Protein AF-A0A660UAS7-F1 (afdb_monomer_lite)

Secondary structure (DSSP, 8-state):
-----EEETTEEESSS-EEPSSGGGSSHHHHHHHHHTT-SEEPPPPS-TT-

Structure (mmCIF, N/CA/C/O backbone):
data_AF-A0A660UAS7-F1
#
_entry.id   AF-A0A660UAS7-F1
#
loop_
_atom_site.group_PDB
_atom_site.id
_atom_site.type_symbol
_atom_site.label_atom_id
_atom_site.label_alt_id
_atom_site.label_comp_id
_atom_site.label_asym_id
_atom_site.label_entity_id
_atom_site.label_seq_id
_atom_site.pdbx_PDB_ins_code
_atom_site.Cartn_x
_atom_site.Cartn_y
_atom_site.Cartn_z
_atom_site.occupancy
_atom_site.B_iso_or_equiv
_atom_site.auth_seq_id
_atom_site.auth_comp_id
_atom_site.auth_asym_id
_atom_site.auth_atom_id
_atom_site.pdbx_PDB_model_num
ATOM 1 N N . MET A 1 1 ? 3.024 1.825 -26.652 1.00 75.81 1 MET A N 1
ATOM 2 C CA . MET A 1 1 ? 2.606 2.162 -25.273 1.00 75.81 1 MET A CA 1
ATOM 3 C C . MET A 1 1 ? 3.613 1.514 -24.332 1.00 75.81 1 MET A C 1
ATOM 5 O O . MET A 1 1 ? 4.101 0.449 -24.687 1.00 75.81 1 MET A O 1
ATOM 9 N N . ALA A 1 2 ? 4.012 2.172 -23.242 1.00 91.56 2 ALA A N 1
ATOM 10 C CA . ALA A 1 2 ? 5.054 1.646 -22.355 1.00 91.56 2 ALA A CA 1
ATOM 11 C C . ALA A 1 2 ? 4.503 0.531 -21.452 1.00 91.56 2 ALA A C 1
ATOM 13 O O . ALA A 1 2 ? 3.368 0.633 -20.987 1.00 91.56 2 ALA A O 1
ATOM 14 N N . ASP A 1 3 ? 5.305 -0.506 -21.207 1.00 95.62 3 ASP A N 1
ATOM 15 C CA . ASP A 1 3 ? 5.053 -1.459 -20.126 1.00 95.62 3 ASP A CA 1
ATOM 16 C C . ASP A 1 3 ? 5.356 -0.760 -18.795 1.00 95.62 3 ASP A C 1
ATOM 18 O O . ASP A 1 3 ? 6.450 -0.229 -18.603 1.00 95.62 3 ASP A O 1
ATOM 22 N N . LEU A 1 4 ? 4.359 -0.707 -17.913 1.00 96.44 4 LEU A N 1
ATOM 23 C CA . LEU A 1 4 ? 4.475 -0.090 -16.593 1.00 96.44 4 LEU A CA 1
ATOM 24 C C . LEU A 1 4 ? 4.708 -1.123 -15.488 1.00 96.44 4 LEU A C 1
ATOM 26 O O . LEU A 1 4 ? 4.857 -0.738 -14.330 1.00 96.44 4 LEU A O 1
ATOM 30 N N . SER A 1 5 ? 4.724 -2.418 -15.806 1.00 96.94 5 SER A N 1
ATOM 31 C CA . SER A 1 5 ? 4.925 -3.454 -14.799 1.00 96.94 5 SER A CA 1
ATOM 32 C C . SER A 1 5 ? 6.291 -3.326 -14.118 1.00 96.94 5 SER A C 1
ATOM 34 O O . SER A 1 5 ? 7.282 -2.920 -14.725 1.00 96.94 5 SER A O 1
ATOM 36 N N . THR A 1 6 ? 6.332 -3.633 -12.823 1.00 97.06 6 THR A N 1
ATOM 37 C CA . THR 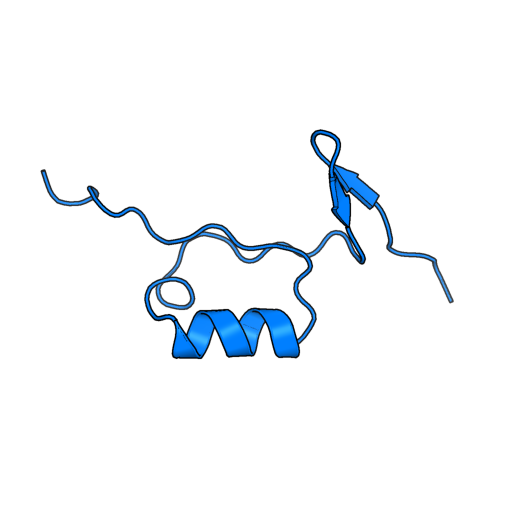A 1 6 ? 7.528 -3.451 -11.992 1.00 97.06 6 THR A CA 1
ATOM 38 C C . THR A 1 6 ? 7.664 -4.576 -10.974 1.00 97.06 6 THR A C 1
ATOM 40 O O . THR A 1 6 ? 6.669 -5.182 -10.576 1.00 97.06 6 THR A O 1
ATOM 43 N N . ASP A 1 7 ? 8.895 -4.851 -10.553 1.00 97.69 7 ASP A N 1
ATOM 44 C CA . ASP A 1 7 ? 9.194 -5.751 -9.444 1.00 97.69 7 ASP A CA 1
ATOM 45 C C . ASP A 1 7 ? 9.536 -4.921 -8.206 1.00 97.69 7 ASP A C 1
ATOM 47 O O . ASP A 1 7 ? 10.464 -4.110 -8.216 1.00 97.69 7 ASP A O 1
ATOM 51 N N . TYR A 1 8 ? 8.789 -5.127 -7.125 1.00 95.94 8 TYR A N 1
ATOM 52 C CA . TYR A 1 8 ? 8.985 -4.413 -5.868 1.00 95.94 8 TYR A CA 1
ATOM 53 C C . TYR A 1 8 ? 8.958 -5.391 -4.699 1.00 95.94 8 TYR A C 1
ATOM 55 O O . TYR A 1 8 ? 7.965 -6.076 -4.481 1.00 95.94 8 TYR A O 1
ATOM 63 N N . LEU A 1 9 ? 10.063 -5.474 -3.951 1.00 96.00 9 LEU A N 1
ATOM 64 C CA . LEU A 1 9 ? 10.215 -6.385 -2.805 1.00 96.00 9 LEU A CA 1
ATOM 65 C C . LEU A 1 9 ? 9.870 -7.856 -3.131 1.00 96.00 9 LEU A C 1
ATOM 67 O O . LEU A 1 9 ? 9.327 -8.574 -2.297 1.00 96.00 9 LEU A O 1
ATOM 71 N N . GLY A 1 10 ? 10.172 -8.308 -4.353 1.00 96.44 10 GLY A N 1
ATOM 72 C CA . GLY A 1 10 ? 9.855 -9.664 -4.822 1.00 96.44 10 GLY A CA 1
ATOM 73 C C . GLY A 1 10 ? 8.413 -9.861 -5.307 1.00 96.44 10 GLY A C 1
ATOM 74 O O . GLY A 1 10 ? 8.047 -10.975 -5.673 1.00 96.44 10 GLY A O 1
ATOM 75 N N . LEU A 1 11 ? 7.599 -8.802 -5.336 1.00 96.62 11 LEU A N 1
ATOM 76 C CA . LEU A 1 11 ? 6.248 -8.807 -5.892 1.00 96.62 11 LEU A CA 1
ATOM 77 C C . LEU A 1 11 ? 6.258 -8.255 -7.315 1.00 96.62 11 LEU A C 1
ATOM 79 O O . LEU A 1 11 ? 6.782 -7.166 -7.556 1.00 96.62 11 LEU A O 1
ATOM 83 N N . ARG A 1 12 ? 5.600 -8.964 -8.236 1.00 97.31 12 ARG A N 1
ATOM 84 C CA . ARG A 1 12 ? 5.333 -8.459 -9.584 1.00 97.31 12 ARG A CA 1
ATOM 85 C C . ARG A 1 12 ? 4.061 -7.614 -9.571 1.00 97.31 12 ARG A C 1
ATOM 87 O O . ARG A 1 12 ? 2.978 -8.122 -9.283 1.00 97.31 12 ARG A O 1
ATOM 94 N N . LEU A 1 13 ? 4.187 -6.335 -9.905 1.00 97.56 13 LEU A N 1
ATOM 95 C CA . LEU A 1 13 ? 3.099 -5.360 -9.920 1.00 97.56 13 LEU A CA 1
ATOM 96 C C . LEU A 1 13 ? 2.722 -4.984 -11.355 1.00 97.56 13 LEU A C 1
ATOM 98 O O . LEU A 1 13 ? 3.586 -4.826 -12.217 1.00 97.56 13 LEU A O 1
ATOM 102 N N . LYS A 1 14 ? 1.420 -4.792 -11.608 1.00 96.50 14 LYS A N 1
ATOM 103 C CA . LYS A 1 14 ? 0.893 -4.392 -12.929 1.00 96.50 14 LYS A CA 1
ATOM 104 C C . LYS A 1 14 ? 1.308 -2.974 -13.349 1.00 96.50 14 LYS A C 1
ATOM 106 O O . LYS A 1 14 ? 1.309 -2.667 -14.535 1.00 96.50 14 LYS A O 1
ATOM 111 N N . ASN A 1 15 ? 1.622 -2.113 -12.381 1.00 97.38 15 ASN A N 1
ATOM 112 C CA . ASN A 1 15 ? 2.093 -0.740 -12.560 1.00 97.38 15 ASN A CA 1
ATOM 113 C C . ASN A 1 15 ? 2.782 -0.252 -11.259 1.00 97.38 15 ASN A C 1
ATOM 115 O O . ASN A 1 15 ? 2.672 -0.940 -10.241 1.00 97.38 15 ASN A O 1
ATOM 119 N N . PRO A 1 16 ? 3.479 0.902 -11.239 1.00 96.81 16 PRO A N 1
ATOM 120 C CA . PRO A 1 16 ? 4.169 1.385 -10.041 1.00 96.81 16 PRO A CA 1
ATOM 121 C C . PRO A 1 16 ? 3.269 2.205 -9.094 1.00 96.81 16 PRO A C 1
ATOM 123 O O . PRO A 1 16 ? 3.778 2.854 -8.182 1.00 96.81 16 PRO A O 1
ATOM 126 N N . VAL A 1 17 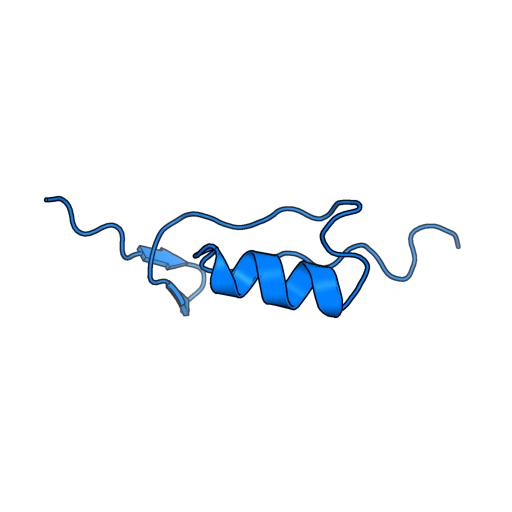? 1.948 2.238 -9.308 1.00 97.19 17 VAL A N 1
ATOM 127 C CA . VAL A 1 17 ? 1.019 3.059 -8.518 1.00 97.19 17 VAL A CA 1
ATOM 128 C C . VAL A 1 17 ? 0.588 2.299 -7.265 1.00 97.19 17 VAL A C 1
ATOM 130 O O . VAL A 1 17 ? -0.061 1.254 -7.344 1.00 97.19 17 VAL A O 1
ATOM 133 N N . ILE A 1 18 ? 0.916 2.860 -6.102 1.00 97.00 18 ILE A N 1
ATOM 134 C CA . ILE A 1 18 ? 0.548 2.330 -4.786 1.00 97.00 18 ILE A CA 1
ATOM 135 C C . ILE A 1 18 ? -0.222 3.409 -4.022 1.00 97.00 18 ILE A C 1
ATOM 137 O O . ILE A 1 18 ? 0.255 4.537 -3.898 1.00 97.00 18 ILE A O 1
ATOM 141 N N . ALA A 1 19 ? -1.403 3.075 -3.497 1.00 96.69 19 ALA A N 1
ATOM 142 C CA . ALA A 1 19 ? -2.163 3.995 -2.651 1.00 96.69 19 ALA A CA 1
ATOM 143 C C . ALA A 1 19 ? -1.579 4.023 -1.228 1.00 96.69 19 ALA A C 1
ATOM 145 O O . ALA A 1 19 ? -1.510 2.995 -0.556 1.00 96.69 19 ALA A O 1
ATOM 146 N N . GLY A 1 20 ? -1.146 5.197 -0.769 1.00 95.25 20 GLY A N 1
ATOM 147 C CA . GLY A 1 20 ? -0.617 5.375 0.585 1.00 95.25 20 GLY A CA 1
ATOM 148 C C . GLY A 1 20 ? -1.698 5.312 1.670 1.00 95.25 20 GLY A C 1
ATOM 149 O O . GLY A 1 20 ? -2.881 5.541 1.398 1.00 95.25 20 GLY A O 1
ATOM 150 N N . ALA A 1 21 ? -1.264 5.053 2.908 1.00 94.81 21 ALA A N 1
ATOM 151 C CA . ALA A 1 21 ? -2.126 5.059 4.086 1.00 94.81 21 ALA A CA 1
ATOM 152 C C . ALA A 1 21 ? -2.853 6.406 4.205 1.00 94.81 21 ALA A C 1
ATOM 154 O O . ALA A 1 21 ? -2.228 7.467 4.254 1.00 94.81 21 ALA A O 1
ATOM 155 N N . SER A 1 22 ? -4.183 6.367 4.188 1.00 92.62 22 SER A N 1
ATOM 156 C CA . SER A 1 22 ? -5.033 7.558 4.189 1.00 92.62 22 SER A CA 1
ATOM 157 C C . SER A 1 22 ? -6.467 7.224 4.604 1.00 92.62 22 SER A C 1
ATOM 159 O O . SER A 1 22 ? -6.823 6.073 4.847 1.00 92.62 22 SER A O 1
ATOM 161 N N . VAL A 1 23 ? -7.353 8.220 4.616 1.00 91.00 23 VAL A N 1
ATOM 162 C CA . VAL A 1 23 ? -8.790 7.985 4.842 1.00 91.00 23 VAL A CA 1
ATOM 163 C C . VAL A 1 23 ? -9.421 7.031 3.818 1.00 91.00 23 VAL A C 1
ATOM 165 O O . VAL A 1 23 ? -10.434 6.394 4.104 1.00 91.00 23 VAL A O 1
ATOM 168 N N . LEU A 1 24 ? -8.816 6.898 2.633 1.00 93.25 24 LEU A N 1
ATOM 169 C CA . LEU A 1 24 ? -9.302 6.025 1.566 1.00 93.25 24 LEU A CA 1
ATOM 170 C C . LEU A 1 24 ? -8.978 4.546 1.818 1.00 93.25 24 LEU A C 1
ATOM 172 O O . LEU A 1 24 ? -9.614 3.672 1.240 1.00 93.25 24 LEU A O 1
ATOM 176 N N . THR A 1 25 ? -8.032 4.251 2.706 1.00 94.75 25 THR A N 1
ATOM 177 C CA . THR A 1 25 ? -7.588 2.886 3.017 1.00 94.75 25 THR A CA 1
ATOM 178 C C . THR A 1 25 ? -8.121 2.377 4.362 1.00 94.75 25 THR A C 1
ATOM 180 O O . THR A 1 25 ? -7.666 1.347 4.850 1.00 94.75 25 THR A O 1
ATOM 183 N N . LEU A 1 26 ? -9.097 3.082 4.959 1.00 93.19 26 LEU A N 1
ATOM 184 C CA . LEU A 1 26 ? -9.724 2.733 6.247 1.00 93.19 26 LEU A CA 1
ATOM 185 C C . LEU A 1 26 ? -10.857 1.706 6.133 1.00 93.19 26 LEU A C 1
ATOM 187 O O . LEU A 1 26 ? -11.160 1.003 7.094 1.00 93.19 26 LEU A O 1
ATOM 191 N N . LYS A 1 27 ? -11.550 1.665 4.990 1.00 93.94 27 LYS A N 1
ATOM 192 C CA . LYS A 1 27 ? -12.766 0.862 4.798 1.00 93.94 27 LYS A CA 1
ATOM 193 C C . LYS A 1 27 ? -12.594 -0.091 3.629 1.00 93.94 27 LYS A C 1
ATOM 195 O O . LYS A 1 27 ? -12.126 0.308 2.567 1.00 93.94 27 LYS A O 1
ATOM 200 N N . MET A 1 28 ? -13.077 -1.321 3.796 1.00 94.00 28 MET A N 1
ATOM 201 C CA . MET A 1 28 ? -13.010 -2.354 2.757 1.00 94.00 28 MET A CA 1
ATOM 202 C C . MET A 1 28 ? -13.701 -1.948 1.450 1.00 94.00 28 MET A C 1
ATOM 204 O O . MET A 1 28 ? -13.251 -2.337 0.380 1.00 94.00 28 MET A O 1
ATOM 208 N N . GLU A 1 29 ? -14.776 -1.162 1.520 1.00 96.50 29 GLU A N 1
ATOM 209 C CA . GLU A 1 29 ? -15.464 -0.638 0.336 1.00 96.50 29 GLU A CA 1
ATOM 210 C C . GLU A 1 29 ? -14.542 0.248 -0.512 1.00 96.50 29 GLU A C 1
ATOM 212 O O . GLU A 1 29 ? -14.388 0.027 -1.709 1.00 96.50 29 GLU A O 1
ATOM 217 N N . THR A 1 30 ? -13.871 1.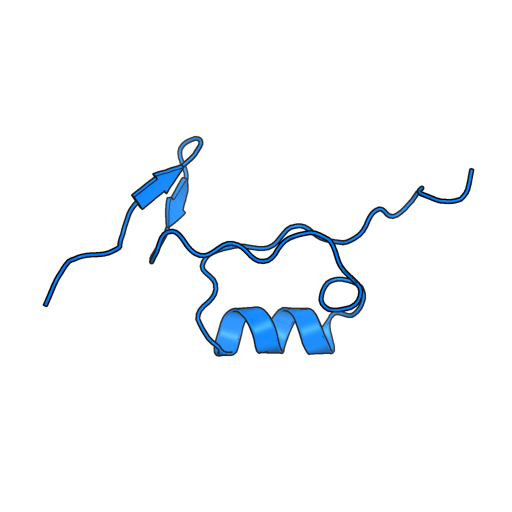217 0.112 1.00 95.88 30 THR A N 1
ATOM 218 C CA . THR A 1 30 ? -12.959 2.120 -0.596 1.00 95.88 30 THR A CA 1
ATOM 219 C C . THR A 1 30 ? -11.694 1.397 -1.054 1.00 95.88 30 THR A C 1
ATOM 221 O O . THR A 1 30 ? -11.207 1.664 -2.148 1.00 95.88 30 THR A O 1
ATOM 224 N N . VAL A 1 31 ? -11.209 0.427 -0.274 1.00 96.12 31 VAL A N 1
ATOM 225 C CA . VAL A 1 31 ? -10.102 -0.461 -0.660 1.00 96.12 31 VAL A CA 1
ATOM 226 C C . VAL A 1 31 ? -10.408 -1.217 -1.957 1.00 96.12 31 VAL A C 1
ATOM 228 O O . VAL A 1 31 ? -9.562 -1.240 -2.848 1.00 96.12 31 VAL A O 1
ATOM 231 N N . LYS A 1 32 ? -11.618 -1.773 -2.103 1.00 96.50 32 LYS A N 1
ATOM 232 C CA . LYS A 1 32 ? -12.044 -2.432 -3.350 1.00 96.50 32 LYS A CA 1
ATOM 233 C C . LYS A 1 32 ? -12.061 -1.462 -4.525 1.00 96.50 32 LYS A C 1
ATOM 235 O O . LYS A 1 32 ? -11.505 -1.759 -5.571 1.00 96.50 32 LYS A O 1
ATOM 240 N N . ARG A 1 33 ? -12.605 -0.260 -4.324 1.00 97.31 33 ARG A N 1
ATOM 241 C CA . ARG A 1 33 ? -12.617 0.771 -5.370 1.00 97.31 33 ARG A CA 1
ATOM 242 C C . ARG A 1 33 ? -11.207 1.163 -5.814 1.00 97.31 33 ARG A C 1
ATOM 244 O O . ARG A 1 33 ? -10.968 1.319 -6.999 1.00 97.31 33 ARG A O 1
ATOM 251 N N . ILE A 1 34 ? -10.255 1.295 -4.890 1.00 96.75 34 ILE A N 1
ATOM 252 C CA . ILE A 1 34 ? -8.851 1.597 -5.224 1.00 96.75 34 ILE A CA 1
ATOM 253 C C . ILE A 1 34 ? -8.244 0.513 -6.131 1.00 96.75 34 ILE A C 1
ATOM 255 O O . ILE A 1 34 ? -7.502 0.824 -7.065 1.00 96.75 34 ILE A O 1
ATOM 259 N N . GLU A 1 35 ? -8.549 -0.754 -5.855 1.00 95.75 35 GLU A N 1
ATOM 260 C CA . GLU A 1 35 ? -8.094 -1.887 -6.662 1.00 95.75 35 GLU A CA 1
ATOM 261 C C . GLU A 1 35 ? -8.738 -1.892 -8.060 1.00 95.75 35 GLU A C 1
ATOM 263 O O . GLU A 1 35 ? -8.018 -2.014 -9.061 1.00 95.75 35 GLU A O 1
ATOM 268 N N . GLU A 1 36 ? -10.056 -1.669 -8.125 1.00 97.31 36 GLU A N 1
ATOM 269 C CA . GLU A 1 36 ? -10.850 -1.554 -9.359 1.00 97.31 36 GLU A CA 1
ATOM 270 C C . GLU A 1 36 ? -10.368 -0.402 -10.260 1.00 97.31 36 GLU A C 1
ATOM 272 O O . GLU A 1 36 ? -10.237 -0.581 -11.471 1.00 97.31 36 GLU A O 1
ATOM 277 N N . GLU A 1 37 ? -10.007 0.748 -9.679 1.00 97.31 37 GLU A N 1
ATOM 278 C CA . GLU A 1 37 ? -9.456 1.915 -10.395 1.00 97.31 37 GLU A CA 1
ATOM 279 C C . GLU A 1 37 ? -7.996 1.720 -10.846 1.00 97.31 37 GLU A C 1
ATOM 281 O O . GLU A 1 37 ? -7.402 2.581 -11.500 1.00 97.31 37 GLU A O 1
ATOM 286 N N . GLY A 1 38 ? -7.393 0.569 -10.535 1.00 95.94 38 GLY A N 1
ATOM 287 C CA . GLY A 1 38 ? -6.146 0.151 -11.159 1.00 95.94 38 GLY A CA 1
ATOM 288 C C . GLY A 1 38 ? -4.881 0.370 -10.333 1.00 95.94 38 GLY A C 1
ATOM 289 O O . GLY A 1 38 ? -3.794 0.169 -10.882 1.00 95.94 38 GLY A O 1
ATOM 290 N N . ALA A 1 39 ? -4.967 0.696 -9.039 1.00 97.31 39 ALA A N 1
ATOM 291 C CA . ALA A 1 39 ? -3.789 0.648 -8.167 1.00 97.31 39 ALA A CA 1
ATOM 292 C C . ALA A 1 39 ? -3.206 -0.779 -8.130 1.00 97.31 39 ALA A C 1
ATOM 294 O O . ALA A 1 39 ? -3.942 -1.769 -8.202 1.00 97.31 39 ALA A O 1
ATOM 295 N N . ALA A 1 40 ? -1.879 -0.902 -8.064 1.00 97.50 40 ALA A N 1
ATOM 296 C CA . ALA A 1 40 ? -1.213 -2.205 -8.014 1.00 97.50 40 ALA A CA 1
ATOM 297 C C . ALA A 1 40 ? -1.076 -2.752 -6.587 1.00 97.50 40 ALA A C 1
ATOM 299 O O . ALA A 1 40 ? -1.039 -3.965 -6.401 1.00 97.50 40 ALA A O 1
ATOM 300 N N . ALA A 1 41 ? -1.014 -1.864 -5.594 1.00 96.75 41 ALA A N 1
ATOM 301 C CA . ALA A 1 41 ? -1.035 -2.192 -4.173 1.00 96.75 41 ALA A CA 1
ATOM 302 C C . ALA A 1 41 ? -1.575 -1.000 -3.361 1.00 96.75 41 ALA A C 1
ATOM 304 O O . ALA A 1 41 ? -1.762 0.100 -3.890 1.00 96.75 41 ALA A O 1
ATOM 305 N N . LEU A 1 42 ? -1.798 -1.204 -2.064 1.00 96.44 42 LEU A N 1
ATOM 306 C CA . LEU A 1 42 ? -2.157 -0.146 -1.121 1.00 96.44 42 LEU A CA 1
ATOM 307 C C . LEU A 1 42 ? -1.575 -0.424 0.263 1.00 96.44 42 LEU A C 1
ATOM 309 O O . LEU A 1 42 ? -1.347 -1.577 0.630 1.00 96.44 42 LEU A O 1
ATOM 313 N N . VAL A 1 43 ? -1.378 0.637 1.035 1.00 95.56 43 VAL A N 1
ATOM 314 C CA . VAL A 1 43 ? -1.023 0.566 2.452 1.00 95.56 43 VAL A CA 1
ATOM 315 C C . VAL A 1 43 ? -2.286 0.845 3.254 1.00 95.56 43 VAL A C 1
ATOM 317 O O . VAL A 1 43 ? -2.860 1.924 3.146 1.00 95.56 43 VAL A O 1
ATOM 320 N N . VAL A 1 44 ? -2.743 -0.133 4.034 1.00 93.31 44 VAL A N 1
ATOM 321 C CA . VAL A 1 44 ? -3.875 0.063 4.948 1.00 93.31 44 VAL A CA 1
ATOM 322 C C . VAL A 1 44 ? -3.507 1.051 6.048 1.00 93.31 44 VAL A C 1
ATOM 324 O O . VAL A 1 44 ? -2.361 1.102 6.495 1.00 93.31 44 VAL A O 1
ATOM 327 N N . SER A 1 45 ? -4.485 1.846 6.471 1.00 91.31 45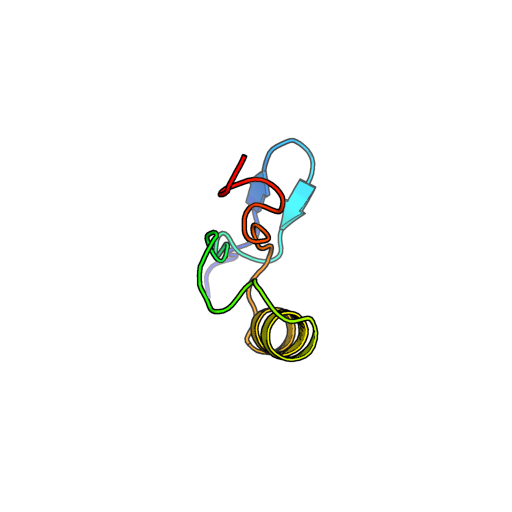 SER A N 1
ATOM 328 C CA . SER A 1 45 ? -4.294 2.813 7.553 1.00 91.31 45 SER A CA 1
ATOM 329 C C . SER A 1 45 ? -3.890 2.108 8.848 1.00 91.31 45 SER A C 1
ATOM 331 O O . SER A 1 45 ? -4.269 0.956 9.074 1.00 91.31 45 SER A O 1
ATOM 333 N N . SER A 1 46 ? -3.114 2.794 9.692 1.00 87.94 46 SER A N 1
ATOM 334 C CA . SER A 1 46 ? -2.612 2.216 10.940 1.00 87.94 46 SER A CA 1
ATOM 335 C C . SER A 1 46 ? -3.765 1.799 11.853 1.00 87.94 46 SER A C 1
A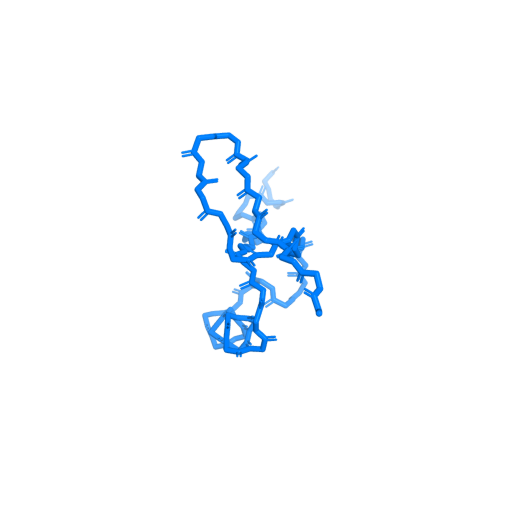TOM 337 O O . SER A 1 46 ? -4.682 2.574 12.108 1.00 87.94 46 SER A O 1
ATOM 339 N N . LEU A 1 47 ? -3.708 0.570 12.371 1.00 80.19 47 LEU A N 1
ATOM 340 C CA . LEU A 1 47 ? -4.698 0.052 13.322 1.00 80.19 47 LEU A CA 1
ATOM 341 C C . LEU A 1 47 ? -4.451 0.534 14.762 1.00 80.19 47 LEU A C 1
ATOM 343 O O . LEU A 1 47 ? -5.326 0.378 15.608 1.00 80.19 47 LEU A O 1
ATOM 347 N N . PHE A 1 48 ? -3.272 1.099 15.043 1.00 77.06 48 PHE A N 1
ATOM 348 C CA . PHE A 1 48 ? -2.807 1.433 16.396 1.00 77.06 48 PHE A CA 1
ATOM 349 C C . PHE A 1 48 ? -2.322 2.883 16.523 1.00 77.06 48 PHE A C 1
ATOM 351 O O . PHE A 1 48 ? -1.481 3.180 17.360 1.00 77.06 48 PHE A O 1
ATOM 358 N N . GLU A 1 49 ? -2.818 3.796 15.686 1.00 63.94 49 GLU A N 1
ATOM 359 C CA . GLU A 1 49 ? -2.404 5.209 15.725 1.00 63.94 49 GLU A CA 1
ATOM 360 C C . GLU A 1 49 ? -2.826 5.947 17.019 1.00 63.94 49 GLU A C 1
ATOM 362 O O . GLU A 1 49 ? -2.301 7.019 17.293 1.00 63.94 49 GLU A O 1
ATOM 367 N N . GLU A 1 50 ? -3.718 5.362 17.834 1.00 59.84 50 GLU A N 1
ATOM 368 C CA . GLU A 1 50 ? -4.255 5.944 19.080 1.00 59.84 50 GLU A CA 1
ATOM 369 C C . GLU A 1 50 ? -3.983 5.098 20.351 1.00 59.84 50 GLU A C 1
ATOM 371 O O . GLU A 1 50 ? -4.878 4.932 21.185 1.00 59.84 50 GLU A O 1
ATOM 376 N N . GLN A 1 51 ? -2.780 4.533 20.525 1.00 48.91 51 GLN A N 1
ATOM 377 C CA . GLN A 1 51 ? -2.336 4.027 21.843 1.00 48.91 51 GLN A CA 1
ATOM 378 C C . GLN A 1 51 ? -1.159 4.825 22.395 1.00 48.91 51 GLN A C 1
ATOM 380 O O . GLN A 1 51 ? -0.215 5.097 21.620 1.00 48.91 51 GLN A O 1
#

pLDDT: mean 92.29, std 9.97, range [48.91, 97.69]

Sequence (51 aa):
MADLSTDYLGLRLKNPVIAGASVLTLKMETVKRIE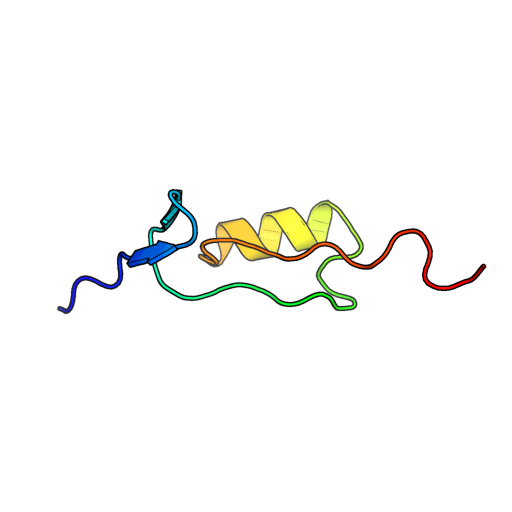EEGAAALVVSSLFEEQ

Foldseek 3Di:
DDQQWDADPNDIFSHPAEAEADPLQADPVSVVVCVVVPGRYYDHHDPPPDD

Radius of gyration: 12.77 Å; chains: 1; bounding box: 26×18×47 Å